Protein AF-A0A535T496-F1 (afdb_monomer)

Mean predicted aligned error: 4.85 Å

Secondary structure (DSSP, 8-state):
------EEEEEPTTT--EEEEEE---HHHHHHHHHHHHHHHHHHHTS--

pLDDT: mean 92.73, std 12.75, range [42.41, 98.69]

Sequence (49 aa):
MATQTRTVKVIEPATEKVLAELPEATAEEADQAVARAKAAYPAWKAVAP

Radius of gyration: 16.95 Å; Cα contacts (8 Å, |Δi|>4): 32; chains: 1; bounding box: 36×19×40 Å

Solvent-accessible surface area (backbone atoms only — not comparable to full-atom values): 3222 Å² total; per-residue (Å²): 133,87,82,80,84,46,70,46,76,41,65,33,86,91,74,72,41,80,71,46,78,42,78,53,81,51,72,67,59,49,53,53,50,51,54,52,49,62,69,47,41,68,66,61,70,69,58,80,135

Structure (mmCIF, N/CA/C/O backbone):
data_AF-A0A535T496-F1
#
_entry.id   AF-A0A535T496-F1
#
loop_
_atom_site.group_PDB
_atom_site.id
_atom_site.type_symbol
_atom_site.label_atom_id
_atom_site.label_alt_id
_atom_site.label_comp_id
_atom_site.label_asym_id
_atom_site.label_entity_id
_atom_site.label_seq_id
_atom_site.pdbx_PDB_ins_code
_atom_site.Cartn_x
_atom_site.Cartn_y
_atom_site.Cartn_z
_atom_site.occupancy
_atom_site.B_iso_or_equiv
_a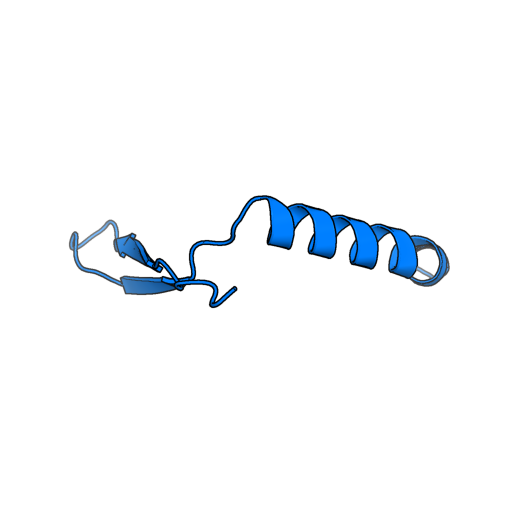tom_site.auth_seq_id
_atom_site.auth_comp_id
_atom_site.auth_asym_id
_atom_site.auth_atom_id
_atom_site.pdbx_PDB_model_num
ATOM 1 N N . MET A 1 1 ? 15.579 -11.179 12.735 1.00 42.41 1 MET A N 1
ATOM 2 C CA . MET A 1 1 ? 14.802 -10.142 13.443 1.00 42.41 1 MET A CA 1
ATOM 3 C C . MET A 1 1 ? 13.345 -10.361 13.083 1.00 42.41 1 MET A C 1
ATOM 5 O O . MET A 1 1 ? 13.044 -10.348 11.899 1.00 42.41 1 MET A O 1
ATOM 9 N N . ALA A 1 2 ? 12.482 -10.694 14.045 1.00 48.00 2 ALA A N 1
ATOM 10 C CA . ALA A 1 2 ? 11.060 -10.897 13.772 1.00 48.00 2 ALA A CA 1
ATOM 11 C C . ALA A 1 2 ? 10.387 -9.525 13.635 1.00 48.00 2 ALA A C 1
ATOM 13 O O . ALA A 1 2 ? 10.3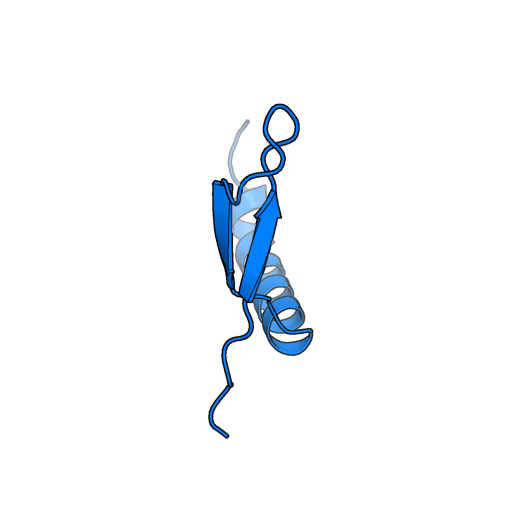92 -8.747 14.588 1.00 48.00 2 ALA A O 1
ATOM 14 N N . THR A 1 3 ? 9.861 -9.204 12.455 1.00 59.66 3 THR A N 1
ATOM 15 C CA . THR A 1 3 ? 9.093 -7.975 12.236 1.00 59.66 3 THR A CA 1
ATOM 16 C C . THR A 1 3 ? 7.771 -8.109 12.986 1.00 59.66 3 THR A C 1
ATOM 18 O O . THR A 1 3 ? 6.954 -8.964 12.655 1.00 59.66 3 THR A O 1
ATOM 21 N N . GLN A 1 4 ? 7.567 -7.320 14.041 1.00 61.78 4 GLN A N 1
ATOM 22 C CA . GLN A 1 4 ? 6.284 -7.278 14.736 1.00 61.78 4 GLN A CA 1
ATOM 23 C C . GLN A 1 4 ? 5.310 -6.449 13.894 1.00 61.78 4 GLN A C 1
ATOM 25 O O . GLN A 1 4 ? 5.508 -5.249 13.722 1.00 61.78 4 GLN A O 1
ATOM 30 N N . THR A 1 5 ? 4.289 -7.095 13.334 1.00 75.12 5 THR A N 1
ATOM 31 C CA . THR A 1 5 ? 3.281 -6.439 12.494 1.00 75.12 5 THR A CA 1
ATOM 32 C C . THR A 1 5 ? 2.392 -5.547 13.360 1.00 75.12 5 THR A C 1
ATOM 34 O O . THR A 1 5 ? 1.603 -6.046 14.161 1.00 75.12 5 THR A O 1
ATOM 37 N N . ARG A 1 6 ? 2.531 -4.224 13.227 1.00 90.06 6 ARG A N 1
ATOM 38 C CA . ARG A 1 6 ? 1.559 -3.259 13.763 1.00 90.06 6 ARG A CA 1
ATOM 39 C C . ARG A 1 6 ? 0.376 -3.133 12.810 1.00 90.06 6 ARG A C 1
ATOM 41 O O . ARG A 1 6 ? 0.502 -3.452 11.631 1.00 90.06 6 ARG A O 1
ATOM 48 N N . THR A 1 7 ? -0.765 -2.680 13.319 1.00 94.81 7 THR A N 1
ATOM 49 C CA . THR A 1 7 ? -1.989 -2.496 12.530 1.00 94.81 7 THR A CA 1
ATOM 50 C C . THR A 1 7 ? -2.598 -1.115 12.747 1.00 94.81 7 THR A C 1
ATOM 52 O O . THR A 1 7 ? -2.666 -0.637 13.879 1.00 94.81 7 THR A O 1
ATOM 55 N N . VAL A 1 8 ? -3.110 -0.508 11.677 1.00 96.31 8 VAL A N 1
ATOM 56 C CA . VAL A 1 8 ? -3.882 0.740 11.687 1.00 96.31 8 VAL A CA 1
ATOM 57 C C . VAL A 1 8 ? -5.365 0.419 11.514 1.00 96.31 8 VAL A C 1
ATOM 59 O O . VAL A 1 8 ? -5.740 -0.401 10.675 1.00 96.31 8 VAL A O 1
ATOM 62 N 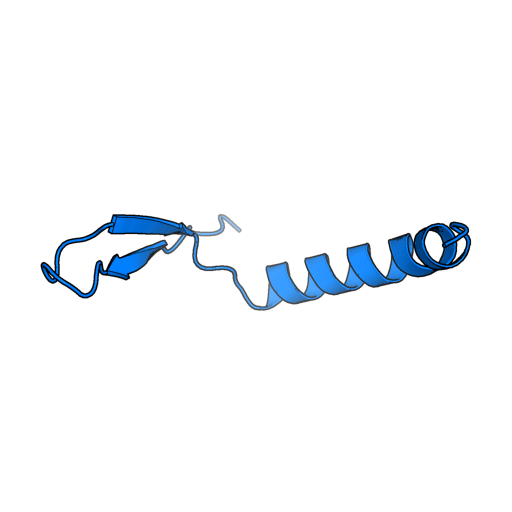N . LYS A 1 9 ? -6.220 1.078 12.301 1.00 97.81 9 LYS A N 1
ATOM 63 C CA . LYS A 1 9 ? -7.679 0.956 12.202 1.00 97.81 9 LYS A CA 1
ATOM 64 C C . LYS A 1 9 ? -8.222 1.991 11.224 1.00 97.81 9 LYS A C 1
ATOM 66 O O . LYS A 1 9 ? -8.018 3.187 11.416 1.00 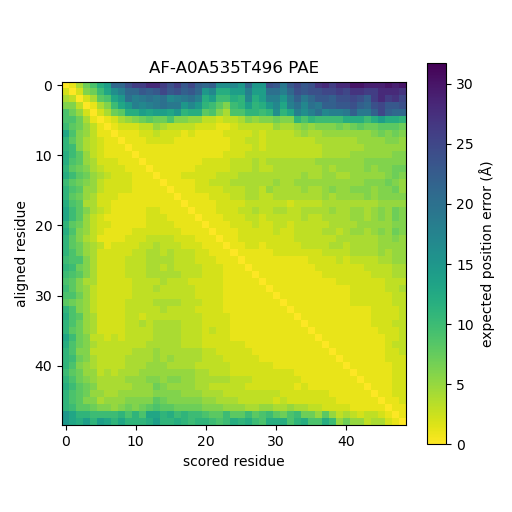97.81 9 LYS A O 1
ATOM 71 N N . VAL A 1 10 ? -8.948 1.535 10.211 1.00 97.81 10 VAL A N 1
ATOM 72 C CA . VAL A 1 10 ? -9.743 2.395 9.331 1.00 97.81 10 VAL A CA 1
ATOM 73 C C . VAL A 1 10 ? -11.087 2.622 10.006 1.00 97.81 10 VAL A C 1
ATOM 75 O O . VAL A 1 10 ? -11.795 1.659 10.298 1.00 97.81 10 VAL A O 1
ATOM 78 N N . ILE A 1 11 ? -11.432 3.878 10.272 1.00 98.38 11 ILE A N 1
ATOM 79 C CA . ILE A 1 11 ? -12.697 4.248 10.912 1.00 98.38 11 ILE A CA 1
ATOM 80 C C . ILE A 1 11 ? -13.707 4.654 9.840 1.00 98.38 11 ILE A C 1
ATOM 82 O O . ILE A 1 11 ? -13.393 5.432 8.941 1.00 98.38 11 ILE A O 1
ATOM 86 N N . GLU A 1 12 ? -14.914 4.104 9.931 1.00 98.44 12 GLU A N 1
ATOM 87 C CA . GLU A 1 12 ? -16.040 4.474 9.085 1.00 98.44 12 GLU A CA 1
ATOM 88 C C . GLU A 1 12 ? -16.590 5.843 9.540 1.00 98.44 12 GLU A C 1
ATOM 90 O O . GLU A 1 12 ? -16.926 5.998 10.718 1.00 98.44 12 GLU A O 1
ATOM 95 N N . PRO A 1 13 ? -16.670 6.848 8.648 1.00 98.12 13 PRO A N 1
ATOM 96 C CA . PRO A 1 13 ? -16.969 8.222 9.049 1.00 98.12 13 PRO A CA 1
ATOM 97 C C . PRO A 1 13 ? -18.419 8.479 9.494 1.00 98.12 13 PRO A C 1
ATOM 99 O O . PRO A 1 13 ? -18.641 9.430 10.235 1.00 98.12 13 PRO A O 1
ATOM 102 N N . ALA A 1 14 ? -19.411 7.693 9.066 1.00 98.19 14 ALA A N 1
ATOM 103 C CA . ALA A 1 14 ? -20.820 7.908 9.418 1.00 98.19 14 ALA A CA 1
ATOM 104 C C . ALA A 1 14 ? -21.220 7.328 10.789 1.00 98.19 14 ALA A C 1
ATOM 106 O O . ALA A 1 14 ? -22.226 7.737 11.365 1.00 98.19 14 ALA A O 1
ATOM 107 N N . THR A 1 15 ? -20.470 6.353 11.299 1.00 97.88 15 THR A N 1
ATOM 108 C CA . THR A 1 15 ? -20.805 5.559 12.491 1.00 97.88 15 THR A CA 1
ATOM 109 C C . THR A 1 15 ? -19.684 5.511 13.521 1.00 97.88 15 THR A C 1
ATOM 111 O O . THR A 1 15 ? -19.900 4.970 14.604 1.00 97.88 15 THR A O 1
ATOM 114 N N . GLU A 1 16 ? -18.499 6.031 13.186 1.00 97.94 16 GLU A N 1
ATOM 115 C CA . GLU A 1 16 ? -17.282 6.021 14.012 1.00 97.94 16 GLU A CA 1
ATOM 116 C C . GLU A 1 16 ? -16.805 4.611 14.411 1.00 97.94 16 GLU A C 1
ATOM 118 O O . GLU A 1 16 ? -15.980 4.432 15.311 1.00 97.94 16 GLU A O 1
ATOM 123 N N . LYS A 1 17 ? -17.298 3.573 13.728 1.00 98.50 17 LYS A N 1
ATOM 124 C CA . LYS A 1 17 ? -16.915 2.177 13.970 1.00 98.50 17 LYS A CA 1
ATOM 125 C C . LYS A 1 17 ? -15.678 1.801 13.162 1.00 98.50 17 LYS A C 1
ATOM 127 O O . LYS A 1 17 ? -15.388 2.387 12.123 1.00 98.50 17 LYS A O 1
ATOM 132 N N . VAL A 1 18 ? -14.963 0.770 13.613 1.00 98.00 18 VAL A N 1
ATOM 133 C CA . VAL A 1 18 ? -13.855 0.188 12.842 1.00 98.00 18 VAL A CA 1
ATOM 134 C C . VAL A 1 18 ? -14.419 -0.495 11.596 1.00 98.00 18 VAL A C 1
ATOM 136 O O . VAL A 1 18 ? -15.198 -1.440 11.705 1.00 98.00 18 VAL A O 1
ATOM 139 N N . LEU A 1 19 ? -14.012 -0.012 10.425 1.00 98.12 19 LEU A N 1
ATOM 140 C CA . LEU A 1 19 ? -14.339 -0.586 9.123 1.00 98.12 19 LEU A CA 1
ATOM 141 C C . LEU A 1 19 ? -13.404 -1.750 8.776 1.00 98.12 19 LEU A C 1
ATOM 143 O O . LEU A 1 19 ? -13.851 -2.782 8.284 1.00 98.12 19 LEU A O 1
ATOM 147 N N . ALA A 1 20 ? -12.103 -1.566 9.017 1.00 97.81 20 ALA A N 1
ATOM 148 C CA . ALA A 1 20 ? -11.064 -2.545 8.717 1.00 97.81 20 ALA A CA 1
ATOM 149 C C . ALA A 1 20 ? -9.813 -2.322 9.580 1.00 97.81 20 ALA A C 1
ATOM 151 O O . ALA A 1 20 ? -9.574 -1.218 10.074 1.00 97.81 20 ALA A O 1
ATOM 152 N N . GLU A 1 21 ? -8.983 -3.356 9.700 1.00 97.44 21 GLU A N 1
ATOM 153 C CA . GLU A 1 21 ? -7.628 -3.266 10.246 1.00 97.44 21 GLU A CA 1
ATOM 154 C C . GLU A 1 21 ? -6.626 -3.603 9.142 1.00 97.44 21 GLU A C 1
ATOM 156 O O . GLU A 1 21 ? -6.783 -4.595 8.428 1.00 97.44 21 GLU A O 1
ATOM 161 N N . LEU A 1 22 ? -5.615 -2.756 8.977 1.00 95.62 22 LEU A N 1
ATOM 162 C CA . LEU A 1 22 ? -4.590 -2.890 7.945 1.00 95.62 22 LEU A CA 1
ATOM 163 C C . LEU A 1 22 ? -3.215 -3.008 8.599 1.00 95.62 22 LEU A C 1
ATOM 165 O O . LEU A 1 22 ? -2.982 -2.325 9.594 1.00 95.62 22 LEU A O 1
ATOM 169 N N . PRO A 1 23 ? -2.284 -3.810 8.060 1.00 95.00 23 PRO A N 1
ATOM 170 C CA . PRO A 1 23 ? -0.906 -3.804 8.535 1.00 95.00 23 PRO A CA 1
ATOM 171 C C . PRO A 1 23 ? -0.254 -2.433 8.292 1.00 95.00 23 PRO A C 1
ATOM 173 O O . PRO A 1 23 ? -0.394 -1.841 7.223 1.00 95.00 23 PRO A O 1
ATOM 176 N N . GLU A 1 24 ? 0.468 -1.933 9.291 1.00 95.06 24 GLU A N 1
ATOM 177 C CA . GLU A 1 24 ? 1.277 -0.719 9.204 1.00 95.06 24 GLU A CA 1
ATOM 178 C C . GLU A 1 24 ? 2.632 -1.069 8.581 1.00 95.06 24 GLU A C 1
ATOM 180 O O . GLU A 1 24 ? 3.423 -1.802 9.178 1.00 95.06 24 GLU A O 1
ATOM 185 N N . ALA A 1 25 ? 2.893 -0.558 7.377 1.00 93.19 25 ALA A N 1
ATOM 186 C CA . ALA A 1 25 ? 4.171 -0.762 6.707 1.00 93.19 25 ALA A CA 1
ATOM 187 C C . ALA A 1 25 ? 5.290 0.047 7.378 1.00 93.19 25 ALA A C 1
ATOM 189 O O . ALA A 1 25 ? 5.108 1.195 7.788 1.00 93.19 25 ALA A O 1
ATOM 190 N N . THR A 1 26 ? 6.476 -0.546 7.437 1.00 93.31 26 THR A N 1
ATOM 191 C CA . THR A 1 26 ? 7.706 0.095 7.905 1.00 93.31 26 THR A CA 1
ATOM 192 C C . THR A 1 26 ? 8.390 0.886 6.785 1.00 93.31 26 THR A C 1
ATOM 194 O O . THR A 1 26 ? 8.140 0.671 5.598 1.00 93.31 26 THR A O 1
ATOM 197 N N . ALA A 1 27 ? 9.308 1.785 7.155 1.00 95.12 27 ALA A N 1
ATOM 198 C CA . ALA A 1 27 ? 10.128 2.514 6.183 1.00 95.12 27 ALA A CA 1
ATOM 199 C C . ALA A 1 27 ? 10.968 1.567 5.303 1.00 95.12 27 ALA A C 1
ATOM 201 O O . ALA A 1 27 ? 11.026 1.740 4.092 1.00 95.12 27 ALA A O 1
ATOM 202 N N . GLU A 1 28 ? 11.533 0.514 5.897 1.00 95.69 28 GLU A N 1
ATOM 203 C CA . GLU A 1 28 ? 12.307 -0.507 5.182 1.00 95.69 28 GLU A CA 1
ATOM 204 C C . GLU A 1 28 ? 11.453 -1.239 4.128 1.00 95.69 28 GLU A C 1
ATOM 206 O O . GLU A 1 28 ? 11.878 -1.438 2.992 1.00 95.69 28 GLU A O 1
ATOM 211 N N . GLU A 1 29 ? 10.211 -1.602 4.461 1.00 95.56 29 GLU A N 1
ATOM 212 C CA . GLU A 1 29 ? 9.288 -2.215 3.496 1.00 95.56 29 GLU A CA 1
ATOM 213 C C . GLU A 1 29 ? 8.920 -1.249 2.359 1.00 95.56 29 GLU A C 1
ATOM 215 O O . GLU A 1 29 ? 8.767 -1.683 1.210 1.00 95.56 29 GLU A O 1
ATOM 220 N N . ALA A 1 30 ? 8.820 0.054 2.651 1.00 96.62 30 ALA A N 1
ATOM 221 C CA . ALA A 1 30 ? 8.617 1.084 1.636 1.00 96.62 30 ALA A CA 1
ATOM 222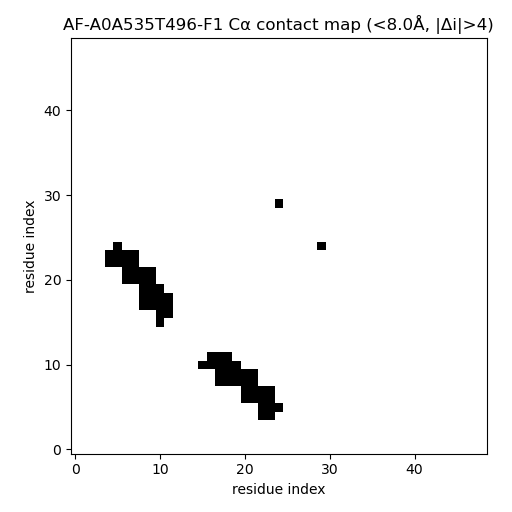 C C . ALA A 1 30 ? 9.831 1.197 0.698 1.00 96.62 30 ALA A C 1
ATOM 224 O O . ALA A 1 30 ? 9.657 1.191 -0.523 1.00 96.62 30 ALA A O 1
ATOM 225 N N . ASP A 1 31 ? 11.053 1.205 1.233 1.00 98.31 31 ASP A N 1
ATOM 226 C CA . ASP A 1 31 ? 12.285 1.220 0.437 1.00 98.31 31 ASP A CA 1
ATOM 227 C C . ASP A 1 31 ? 12.390 -0.018 -0.466 1.00 98.31 31 ASP A C 1
ATOM 229 O O . ASP A 1 31 ? 12.672 0.088 -1.667 1.00 98.31 31 ASP A O 1
ATOM 233 N N . GLN A 1 32 ? 12.060 -1.197 0.066 1.00 98.19 32 GLN A N 1
ATOM 234 C CA . GLN A 1 32 ? 11.995 -2.436 -0.709 1.00 98.19 32 GLN A CA 1
ATOM 235 C C . GLN A 1 32 ? 10.933 -2.371 -1.815 1.00 98.19 32 GLN A C 1
ATOM 237 O O . GLN A 1 32 ? 11.168 -2.848 -2.930 1.00 98.19 32 GLN A O 1
ATOM 242 N N . ALA A 1 33 ? 9.766 -1.780 -1.544 1.00 98.19 33 ALA A N 1
ATOM 243 C CA . ALA A 1 33 ? 8.726 -1.585 -2.549 1.00 98.19 33 ALA A CA 1
ATOM 244 C C . ALA A 1 33 ? 9.186 -0.641 -3.670 1.00 98.19 33 ALA A C 1
ATOM 246 O O . ALA A 1 33 ? 9.001 -0.958 -4.848 1.00 98.19 33 ALA A O 1
ATOM 247 N N . VAL A 1 34 ? 9.856 0.464 -3.328 1.00 98.56 34 VAL A N 1
ATOM 248 C CA . VAL A 1 34 ? 10.433 1.402 -4.301 1.00 98.56 34 VAL A CA 1
ATOM 249 C C . VAL A 1 34 ? 11.509 0.725 -5.150 1.00 98.56 34 VAL A C 1
ATOM 251 O O . VAL A 1 34 ? 11.536 0.920 -6.367 1.00 98.56 34 VAL A O 1
ATOM 254 N N . ALA A 1 35 ? 12.372 -0.101 -4.554 1.00 98.69 35 ALA A N 1
ATOM 255 C CA . ALA A 1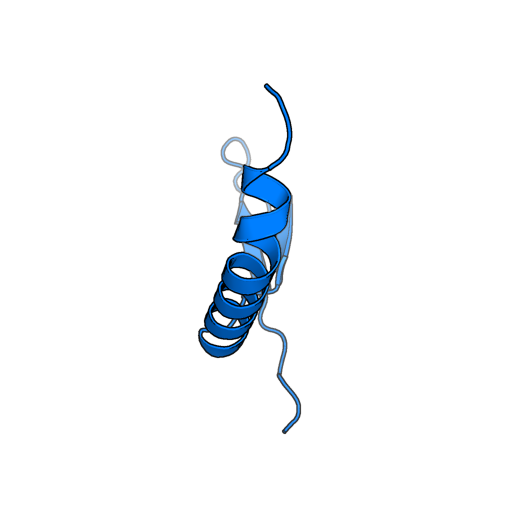 35 ? 13.385 -0.852 -5.293 1.00 98.69 35 ALA A CA 1
ATOM 256 C C . ALA A 1 35 ? 12.752 -1.794 -6.334 1.00 98.69 35 ALA A C 1
ATOM 258 O O . ALA A 1 35 ? 13.157 -1.787 -7.500 1.00 98.69 35 ALA A O 1
ATOM 259 N N . ARG A 1 36 ? 11.702 -2.539 -5.954 1.00 98.69 36 ARG A N 1
ATOM 260 C CA . ARG A 1 36 ? 10.944 -3.394 -6.887 1.00 98.69 36 ARG A CA 1
ATOM 261 C C . ARG A 1 36 ? 10.267 -2.583 -7.991 1.00 98.69 36 ARG A C 1
ATOM 263 O O . ARG A 1 36 ? 10.327 -2.973 -9.154 1.00 98.69 36 ARG A O 1
ATOM 270 N N . ALA A 1 37 ? 9.668 -1.443 -7.648 1.00 98.62 37 ALA A N 1
ATOM 271 C CA . ALA A 1 37 ? 9.026 -0.562 -8.620 1.00 98.62 37 ALA A CA 1
ATOM 272 C C . ALA A 1 37 ? 10.030 -0.021 -9.653 1.00 98.62 37 ALA A C 1
ATOM 274 O O . ALA A 1 37 ? 9.765 -0.066 -10.853 1.00 98.62 37 ALA A O 1
ATOM 275 N N . LYS A 1 38 ? 11.217 0.417 -9.209 1.00 98.69 38 LYS A N 1
ATOM 276 C CA . LYS A 1 38 ? 12.303 0.861 -10.100 1.00 98.69 38 LYS A CA 1
ATOM 277 C C . LYS A 1 38 ? 12.758 -0.247 -11.049 1.00 98.69 38 LYS A C 1
ATOM 279 O O . LYS A 1 38 ? 12.987 0.029 -12.223 1.00 98.69 38 LYS A O 1
ATOM 284 N N . ALA A 1 39 ? 12.855 -1.485 -10.566 1.00 98.69 39 ALA A N 1
ATOM 285 C CA . ALA A 1 39 ? 13.220 -2.632 -11.396 1.00 98.69 39 ALA A CA 1
ATOM 286 C C . ALA A 1 39 ? 12.145 -2.972 -12.447 1.00 98.69 39 ALA A C 1
ATOM 288 O O . ALA A 1 39 ? 12.481 -3.328 -13.573 1.00 98.69 39 ALA A O 1
ATOM 289 N N . ALA A 1 40 ? 10.860 -2.831 -12.104 1.00 98.56 40 ALA A N 1
ATOM 290 C CA . ALA A 1 40 ? 9.745 -3.108 -13.013 1.00 98.56 40 ALA A CA 1
ATOM 291 C C . ALA A 1 40 ? 9.496 -1.993 -14.048 1.00 98.56 40 ALA A C 1
ATOM 293 O O . ALA A 1 40 ? 8.950 -2.249 -15.123 1.00 98.56 40 ALA A O 1
ATOM 294 N N . TYR A 1 41 ? 9.898 -0.756 -13.740 1.00 98.44 41 TYR A N 1
ATOM 295 C CA . TYR A 1 41 ? 9.578 0.423 -14.544 1.00 98.44 41 TYR A CA 1
ATOM 296 C C . TYR A 1 41 ? 9.971 0.330 -16.033 1.00 98.44 41 TYR A C 1
ATOM 298 O O . TYR A 1 41 ? 9.135 0.693 -16.861 1.00 98.44 41 TYR A O 1
ATOM 306 N N . PRO A 1 42 ? 11.164 -0.160 -16.434 1.00 98.31 42 PRO A N 1
ATOM 307 C CA . PRO A 1 42 ? 11.530 -0.223 -17.850 1.00 98.31 42 PRO A CA 1
ATOM 308 C C . PRO A 1 42 ? 10.571 -1.077 -18.687 1.00 98.31 42 PRO A C 1
ATOM 310 O O . PRO A 1 42 ? 10.181 -0.663 -19.776 1.00 98.31 42 PRO A O 1
ATOM 313 N N . ALA A 1 43 ? 10.159 -2.235 -18.161 1.00 98.19 43 ALA A N 1
ATOM 314 C CA . ALA A 1 43 ? 9.209 -3.117 -18.833 1.00 98.19 43 ALA A CA 1
ATOM 315 C C . ALA A 1 43 ? 7.811 -2.490 -18.883 1.00 98.19 43 ALA A C 1
ATOM 317 O O . ALA A 1 43 ? 7.167 -2.513 -19.926 1.00 98.19 43 ALA A O 1
ATOM 318 N N . TRP A 1 44 ? 7.373 -1.866 -17.785 1.00 97.56 44 TRP A N 1
ATOM 319 C CA . TRP A 1 44 ? 6.090 -1.165 -17.733 1.00 97.56 44 TRP A CA 1
ATOM 320 C 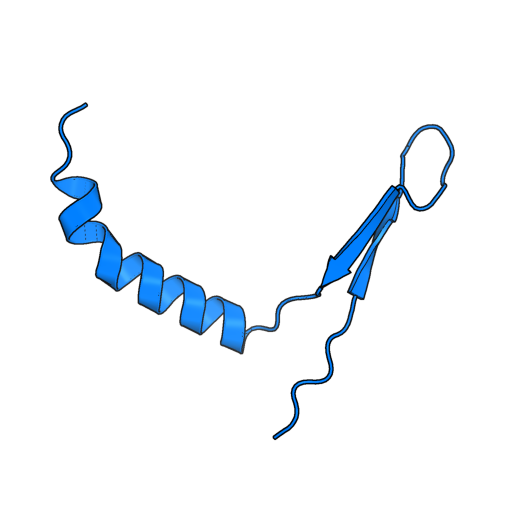C . TRP A 1 44 ? 6.012 -0.011 -18.740 1.00 97.56 44 TRP A C 1
ATOM 322 O O . TRP A 1 44 ? 5.033 0.123 -19.465 1.00 97.56 44 TRP A O 1
ATOM 332 N N . LYS A 1 45 ? 7.078 0.791 -18.843 1.00 97.38 45 LYS A N 1
ATOM 333 C CA . LYS A 1 45 ? 7.185 1.909 -19.792 1.00 97.38 45 LYS A CA 1
ATOM 334 C C . LYS A 1 45 ? 7.087 1.462 -21.257 1.00 97.38 45 LYS A C 1
ATOM 336 O O . LYS A 1 45 ? 6.692 2.256 -22.102 1.00 97.38 45 LYS A O 1
ATOM 341 N N . ALA A 1 46 ? 7.488 0.230 -21.565 1.00 97.81 46 ALA A N 1
ATOM 342 C CA . ALA A 1 46 ? 7.479 -0.302 -22.924 1.00 97.81 46 ALA A CA 1
ATOM 343 C C . ALA A 1 46 ? 6.089 -0.779 -23.393 1.00 97.81 46 ALA A C 1
ATOM 345 O O . ALA A 1 46 ? 5.942 -1.143 -24.559 1.00 97.81 46 ALA A O 1
ATOM 346 N N . VAL A 1 47 ? 5.081 -0.794 -22.513 1.00 97.56 47 VAL A N 1
ATOM 347 C CA . VAL A 1 47 ? 3.705 -1.181 -22.855 1.00 97.56 47 VAL A CA 1
ATOM 348 C C . VAL A 1 47 ? 3.039 -0.071 -23.680 1.00 97.56 47 VAL A C 1
ATOM 350 O O . VAL A 1 47 ? 3.115 1.103 -23.319 1.00 97.56 47 VA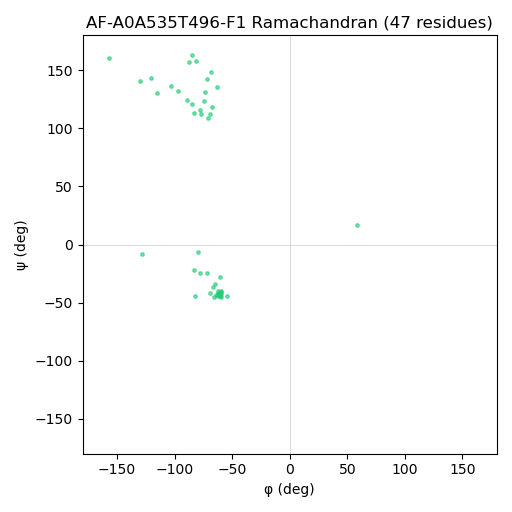L A O 1
ATOM 353 N N . ALA A 1 48 ? 2.406 -0.441 -24.801 1.00 92.44 48 ALA A N 1
ATOM 354 C CA . ALA A 1 48 ? 1.677 0.499 -25.655 1.00 92.44 48 ALA A CA 1
ATOM 355 C C . ALA A 1 48 ? 0.404 1.034 -24.953 1.00 92.44 48 ALA A C 1
ATOM 357 O O . ALA A 1 48 ? -0.172 0.290 -24.156 1.00 92.44 48 ALA A O 1
ATOM 358 N N . PRO A 1 49 ? -0.023 2.285 -25.228 1.00 83.06 49 PRO A N 1
ATOM 359 C CA . PRO A 1 49 ? -1.189 2.908 -24.591 1.00 83.06 49 PRO A CA 1
ATOM 360 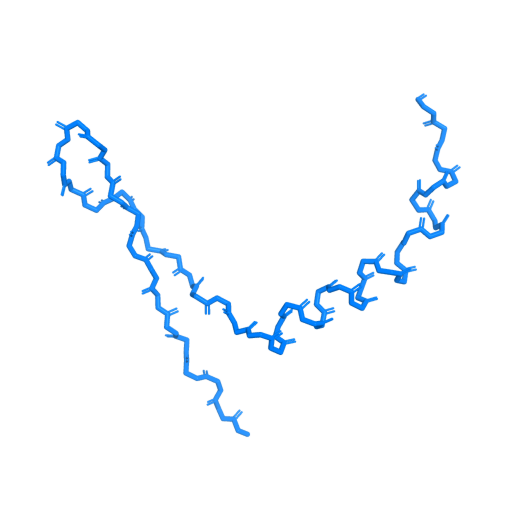C C . PRO A 1 49 ? -2.518 2.198 -24.859 1.00 83.06 49 PRO A C 1
ATOM 362 O O . PRO A 1 49 ? -2.695 1.680 -25.987 1.00 83.06 49 PRO A O 1
#

Foldseek 3Di:
DDDDWDWDFDADPPPRDGPDIDTDDDPVVVVVVVVVCVVCVVVVVPDDD

Nearest PDB structures (foldseek):
  8ua5-assembly1_A-2  TM=4.351E-01  e=9.726E+00  Human alphaherpesvirus 1